Protein AF-A0A2E6AW61-F1 (afdb_monomer_lite)

Foldseek 3Di:
DLVVVLLVQLVVLQVVLVVLVVQLVVCVVVVNVVSVVVSVVSSVVSNCCSPPVASWDWDDDPPDIDTGNDDD

Radius of gyration: 16.45 Å; chains: 1; bounding box: 34×25×44 Å

pLDDT: mean 84.71, std 13.26, range [51.66, 98.44]

Secondary structure (DSSP, 8-state):
-HHHHHHHHHHHHHHHHHHHHHHHHHHHHTT-HHHHHHHHHHHHHHHHHHHHS---EEE--SS--EEESS--

Structure (mmCIF, N/CA/C/O backbone):
data_AF-A0A2E6AW61-F1
#
_entry.id   AF-A0A2E6AW61-F1
#
loop_
_atom_site.group_PDB
_atom_site.id
_atom_site.type_symbol
_atom_site.label_atom_id
_atom_site.label_alt_id
_atom_site.label_comp_id
_atom_site.label_asym_id
_atom_site.label_entity_id
_atom_site.label_seq_id
_atom_site.pdbx_PDB_ins_code
_atom_site.Cartn_x
_atom_site.Cartn_y
_atom_site.Cartn_z
_atom_site.occupancy
_atom_site.B_iso_or_equiv
_atom_site.auth_seq_id
_atom_site.auth_comp_id
_atom_site.auth_asym_id
_atom_site.auth_atom_id
_atom_site.pdbx_PDB_model_num
ATOM 1 N N . MET A 1 1 ? -8.302 6.605 23.486 1.00 57.38 1 MET A 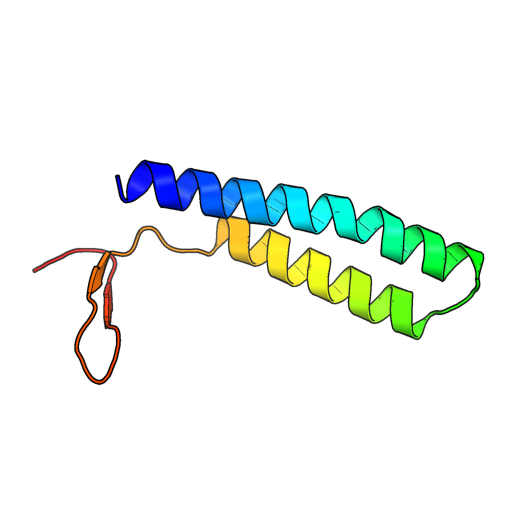N 1
ATOM 2 C CA . MET A 1 1 ? -6.983 6.089 23.045 1.00 57.38 1 MET A CA 1
ATOM 3 C C . MET A 1 1 ? -7.098 5.067 21.915 1.00 57.38 1 MET A C 1
ATOM 5 O O . MET A 1 1 ? -6.531 5.323 20.866 1.00 57.38 1 MET A O 1
ATOM 9 N N . LYS A 1 2 ? -7.892 3.991 22.054 1.00 71.62 2 LYS A N 1
ATOM 10 C CA . LYS A 1 2 ? -8.074 2.959 21.006 1.00 71.62 2 LYS A CA 1
ATOM 11 C C . LYS A 1 2 ? -8.539 3.505 19.645 1.00 71.62 2 LYS A C 1
ATOM 13 O O . LYS A 1 2 ? -7.948 3.173 18.630 1.00 71.62 2 LYS A O 1
ATOM 18 N N . LYS A 1 3 ? -9.519 4.421 19.633 1.00 76.94 3 LYS A N 1
ATOM 19 C CA . LYS A 1 3 ? -10.006 5.076 18.402 1.00 76.94 3 LYS A CA 1
ATOM 20 C C . LYS A 1 3 ? -8.923 5.903 17.699 1.00 76.94 3 LYS A C 1
ATOM 22 O O . LYS A 1 3 ? -8.726 5.745 16.509 1.00 76.94 3 LYS A O 1
ATOM 27 N N . ILE A 1 4 ? -8.189 6.735 18.442 1.00 84.62 4 ILE A N 1
ATOM 28 C CA . ILE A 1 4 ? -7.103 7.562 17.883 1.00 84.62 4 ILE A CA 1
ATOM 29 C C . ILE A 1 4 ? -5.989 6.673 17.323 1.00 84.62 4 ILE A C 1
ATOM 31 O O . ILE A 1 4 ? -5.517 6.917 16.222 1.00 84.62 4 ILE A O 1
ATOM 35 N N . PHE A 1 5 ? -5.609 5.619 18.049 1.00 85.31 5 PHE A N 1
ATOM 36 C CA . PHE A 1 5 ? -4.620 4.656 17.573 1.00 85.31 5 PHE A CA 1
ATOM 37 C C . PHE A 1 5 ? -5.063 3.961 16.279 1.00 85.31 5 PHE A C 1
ATOM 39 O O . PHE A 1 5 ? -4.283 3.904 15.337 1.00 85.31 5 PHE A O 1
ATOM 46 N N . LEU A 1 6 ? -6.308 3.477 16.206 1.00 82.88 6 LEU A N 1
ATOM 47 C CA . LEU A 1 6 ? -6.838 2.842 14.995 1.00 82.88 6 LEU A CA 1
ATOM 48 C C . LEU A 1 6 ? -6.890 3.814 13.814 1.00 82.88 6 LEU A C 1
ATOM 50 O O . LEU A 1 6 ? -6.524 3.435 12.708 1.00 82.88 6 LEU A O 1
ATOM 54 N N . GLU A 1 7 ? -7.275 5.069 14.041 1.00 86.25 7 GLU A N 1
ATOM 55 C CA . GLU A 1 7 ? -7.236 6.089 12.992 1.00 86.25 7 GLU A CA 1
ATOM 56 C C . GLU A 1 7 ? -5.801 6.357 12.519 1.00 86.25 7 GLU A C 1
ATOM 58 O O . GLU A 1 7 ? -5.549 6.357 11.316 1.00 86.25 7 GLU A O 1
ATOM 63 N N . ILE A 1 8 ? -4.838 6.490 13.437 1.00 91.12 8 ILE A N 1
ATOM 64 C CA . ILE A 1 8 ? -3.415 6.629 13.088 1.00 91.12 8 ILE A CA 1
ATOM 65 C C . ILE A 1 8 ? -2.927 5.405 12.306 1.00 91.12 8 ILE A C 1
ATOM 67 O O . ILE A 1 8 ? -2.232 5.568 11.309 1.00 91.12 8 ILE A O 1
ATOM 71 N N . LEU A 1 9 ? -3.305 4.191 12.711 1.00 90.06 9 LEU A N 1
ATOM 72 C CA . LEU A 1 9 ? -2.909 2.953 12.043 1.00 90.06 9 LEU A CA 1
ATOM 73 C C . LEU A 1 9 ? -3.468 2.875 10.616 1.00 90.06 9 LEU A C 1
ATOM 75 O O . LEU A 1 9 ? -2.723 2.582 9.683 1.00 90.06 9 LEU A O 1
ATOM 79 N N . ARG A 1 10 ? -4.755 3.189 10.427 1.00 89.69 10 ARG A N 1
ATOM 80 C CA . ARG A 1 10 ? -5.399 3.225 9.104 1.00 89.69 10 ARG A CA 1
ATOM 81 C C . ARG A 1 10 ? -4.741 4.253 8.190 1.00 89.69 10 ARG A C 1
ATOM 83 O O . ARG A 1 10 ? -4.440 3.943 7.041 1.00 89.69 10 ARG A O 1
ATOM 90 N N . TRP A 1 11 ? -4.489 5.461 8.693 1.00 93.75 11 TRP A N 1
ATOM 91 C CA . TRP A 1 11 ? -3.796 6.498 7.928 1.00 93.75 11 TRP A CA 1
ATOM 92 C C . TRP A 1 11 ? -2.348 6.119 7.623 1.00 93.75 11 TRP A C 1
ATOM 94 O O . TRP A 1 11 ? -1.913 6.295 6.489 1.00 93.75 11 TRP A O 1
ATOM 104 N N . SER A 1 12 ? -1.631 5.537 8.585 1.00 94.12 12 SER A N 1
ATOM 105 C CA . SER A 1 12 ? -0.265 5.040 8.398 1.00 94.12 12 SER A CA 1
ATOM 106 C C . SER A 1 12 ? -0.192 4.018 7.262 1.00 94.12 12 SER A C 1
ATOM 108 O O . SER A 1 12 ? 0.635 4.172 6.371 1.00 94.12 12 SER A O 1
ATOM 110 N N . LEU A 1 13 ? -1.114 3.049 7.214 1.00 92.75 13 LEU A N 1
ATOM 111 C CA . LEU A 1 13 ? -1.189 2.059 6.130 1.00 92.75 13 LEU A CA 1
ATOM 112 C C . LEU A 1 13 ? -1.438 2.697 4.758 1.00 92.75 13 LEU A C 1
ATOM 114 O O . LEU A 1 13 ? -0.832 2.293 3.772 1.00 92.75 13 LEU A O 1
ATOM 118 N N . ARG A 1 14 ? -2.281 3.735 4.684 1.00 92.25 14 ARG A N 1
ATOM 119 C CA . ARG A 1 14 ? -2.511 4.471 3.428 1.00 92.25 14 ARG A CA 1
ATOM 120 C C . ARG A 1 14 ? -1.254 5.201 2.965 1.00 92.25 14 ARG A C 1
ATOM 122 O O . ARG A 1 14 ? -0.916 5.138 1.788 1.00 92.25 14 ARG A O 1
ATOM 129 N N . PHE A 1 15 ? -0.567 5.890 3.877 1.00 94.94 15 PHE A N 1
ATOM 130 C CA . PHE A 1 15 ? 0.671 6.598 3.549 1.00 94.94 15 PHE A CA 1
ATOM 131 C C . PHE A 1 15 ? 1.806 5.635 3.192 1.00 94.94 15 PHE A C 1
ATOM 133 O O . PHE A 1 15 ? 2.555 5.914 2.262 1.00 94.94 15 PHE A O 1
ATOM 140 N N . HIS A 1 16 ? 1.898 4.489 3.867 1.00 93.25 16 HIS A N 1
ATOM 141 C CA . HIS A 1 16 ? 2.873 3.452 3.542 1.00 93.25 16 HIS A CA 1
ATOM 142 C C . HIS A 1 16 ? 2.665 2.916 2.120 1.00 93.25 16 HIS A C 1
ATOM 144 O O . HIS A 1 16 ? 3.606 2.923 1.324 1.00 93.25 16 HIS A O 1
ATOM 150 N N . GLY A 1 17 ? 1.416 2.607 1.754 1.00 90.06 17 GLY A N 1
ATOM 151 C CA . GLY A 1 17 ? 1.075 2.201 0.390 1.00 90.06 17 GLY A CA 1
ATOM 152 C C . GLY A 1 17 ? 1.465 3.246 -0.655 1.00 90.06 17 GLY A C 1
ATOM 153 O O . GLY A 1 17 ? 1.981 2.901 -1.716 1.00 90.06 17 GLY A O 1
ATOM 154 N N . LEU A 1 18 ? 1.316 4.541 -0.350 1.00 91.62 18 LEU A N 1
ATOM 155 C CA . LEU A 1 18 ? 1.795 5.606 -1.237 1.00 91.62 18 LEU A CA 1
ATOM 156 C C . LEU A 1 18 ? 3.324 5.608 -1.386 1.00 91.62 18 LEU A C 1
ATOM 158 O O . LEU A 1 18 ? 3.822 5.874 -2.478 1.00 91.62 18 LEU A O 1
ATOM 162 N N . PHE A 1 19 ? 4.087 5.286 -0.339 1.00 90.62 19 PHE A N 1
ATOM 163 C CA . PHE A 1 19 ? 5.548 5.213 -0.434 1.00 90.62 19 PHE A CA 1
ATOM 164 C C . PHE A 1 19 ? 6.033 4.033 -1.283 1.00 90.62 19 PHE A C 1
ATOM 166 O O . PHE A 1 19 ? 7.039 4.164 -1.986 1.00 90.62 19 PHE A O 1
ATOM 173 N N . HIS A 1 20 ? 5.285 2.929 -1.336 1.00 92.62 20 HIS A N 1
ATOM 174 C CA . HIS A 1 20 ? 5.587 1.832 -2.258 1.00 92.62 20 HIS A CA 1
ATOM 175 C C . HIS A 1 20 ? 5.423 2.194 -3.740 1.00 92.62 20 HIS A C 1
ATOM 177 O O . HIS A 1 20 ? 6.032 1.534 -4.584 1.00 92.62 20 HIS A O 1
ATOM 183 N N . ILE A 1 21 ? 4.712 3.275 -4.082 1.00 94.38 21 ILE A N 1
ATOM 184 C CA . ILE A 1 21 ? 4.620 3.755 -5.472 1.00 94.38 21 ILE A CA 1
ATOM 185 C C . ILE A 1 21 ? 6.008 4.112 -6.018 1.00 94.38 21 ILE A C 1
ATOM 187 O O . ILE A 1 21 ? 6.298 3.819 -7.176 1.00 94.38 21 ILE A O 1
ATOM 191 N N . GLY A 1 22 ? 6.893 4.682 -5.191 1.00 94.50 22 GLY A N 1
ATOM 192 C CA . GLY A 1 22 ? 8.269 4.985 -5.597 1.00 94.50 22 GLY A CA 1
ATOM 193 C C . GLY A 1 22 ? 9.068 3.729 -5.954 1.00 94.50 22 GLY A C 1
ATOM 194 O O . GLY A 1 22 ? 9.802 3.726 -6.942 1.00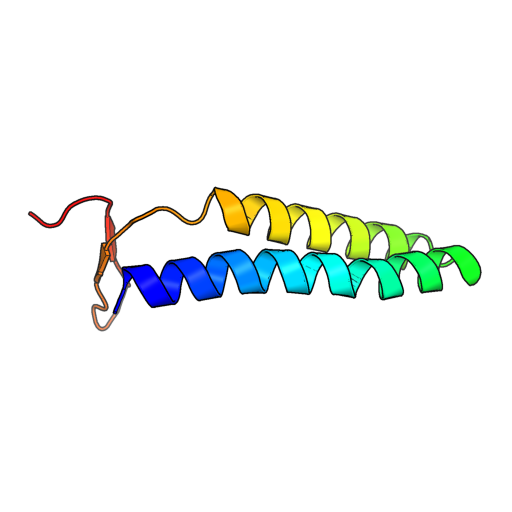 94.50 22 GLY A O 1
ATOM 195 N N . HIS A 1 23 ? 8.871 2.642 -5.203 1.00 92.62 23 HIS A N 1
ATOM 196 C CA . HIS A 1 23 ? 9.489 1.346 -5.489 1.00 92.62 23 HIS A CA 1
ATOM 197 C C . HIS A 1 23 ? 8.959 0.741 -6.789 1.00 92.62 23 HIS A C 1
ATOM 199 O O . HIS A 1 23 ? 9.751 0.387 -7.657 1.00 92.62 23 HIS A O 1
ATOM 205 N N . VAL A 1 24 ? 7.635 0.719 -6.970 1.00 96.69 24 VAL A N 1
ATOM 206 C CA . VAL A 1 24 ? 7.010 0.227 -8.207 1.00 96.69 24 VAL A CA 1
ATOM 207 C C . VAL A 1 24 ? 7.473 1.042 -9.416 1.00 96.69 24 VAL A C 1
ATOM 209 O O . VAL A 1 24 ? 7.822 0.469 -10.444 1.00 96.69 24 VAL A O 1
ATOM 212 N N . TYR A 1 25 ? 7.533 2.370 -9.297 1.00 97.62 25 TYR A N 1
ATOM 213 C CA . TYR A 1 25 ? 8.038 3.240 -10.358 1.00 97.62 25 TYR A CA 1
ATOM 214 C C . TYR A 1 25 ? 9.502 2.935 -10.695 1.00 97.62 25 TYR A C 1
ATOM 216 O O . TYR A 1 25 ? 9.839 2.763 -11.864 1.00 97.62 25 TYR A O 1
ATOM 224 N N . SER A 1 26 ? 10.361 2.815 -9.679 1.00 97.12 26 SER A N 1
ATOM 225 C CA . SER A 1 26 ? 11.767 2.447 -9.864 1.00 97.12 26 SER A CA 1
ATOM 226 C C . SER A 1 26 ? 11.906 1.107 -10.592 1.00 97.12 26 SER A C 1
ATOM 228 O O . SER A 1 26 ? 12.672 1.013 -11.549 1.00 97.12 26 SER A O 1
ATOM 230 N N . ASP A 1 27 ? 11.133 0.095 -10.191 1.00 97.94 27 ASP A N 1
ATOM 231 C CA . ASP A 1 27 ? 11.141 -1.236 -10.804 1.00 97.94 27 ASP A CA 1
ATOM 232 C C . ASP A 1 27 ? 10.647 -1.228 -12.258 1.00 97.94 27 ASP A C 1
ATOM 234 O O . ASP A 1 27 ? 11.212 -1.936 -13.092 1.00 97.94 27 ASP A O 1
ATOM 238 N N . ILE A 1 28 ? 9.655 -0.392 -12.593 1.00 98.38 28 ILE A N 1
ATOM 239 C CA . ILE A 1 28 ? 9.218 -0.183 -13.984 1.00 98.38 28 ILE A CA 1
ATOM 240 C C . ILE A 1 28 ? 10.374 0.368 -14.827 1.00 98.38 28 ILE A C 1
ATOM 242 O O . ILE A 1 28 ? 10.631 -0.143 -15.916 1.00 98.38 28 ILE A O 1
ATOM 246 N N . ILE A 1 29 ? 11.090 1.383 -14.330 1.00 98.44 29 ILE A N 1
ATOM 247 C CA . ILE A 1 29 ? 12.185 2.035 -15.068 1.00 98.44 29 ILE A CA 1
ATOM 248 C C . ILE A 1 29 ? 13.344 1.070 -15.343 1.00 98.44 29 ILE A C 1
ATOM 250 O O . ILE A 1 29 ? 13.928 1.115 -16.425 1.00 98.44 29 ILE A O 1
ATOM 254 N N . VAL A 1 30 ? 13.668 0.180 -14.399 1.00 98.06 30 VAL A N 1
ATOM 255 C CA . VAL A 1 30 ? 14.749 -0.810 -14.569 1.00 98.06 30 VAL A CA 1
ATOM 256 C C . VAL A 1 30 ? 14.280 -2.143 -15.171 1.00 98.06 30 VAL A C 1
ATOM 258 O O . VAL A 1 30 ? 15.088 -3.056 -15.331 1.00 98.06 30 VAL A O 1
ATOM 261 N N . GLY A 1 31 ? 12.994 -2.280 -15.517 1.00 97.88 31 GLY A N 1
ATOM 262 C CA . GLY A 1 31 ? 12.425 -3.490 -16.125 1.00 97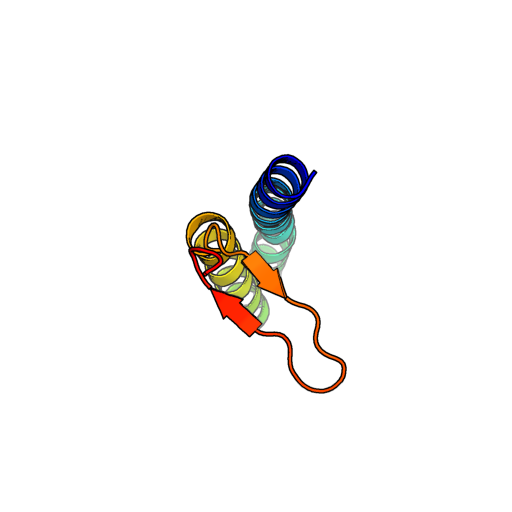.88 31 GLY A CA 1
ATOM 263 C C . GLY A 1 31 ? 12.279 -4.690 -15.175 1.00 97.88 31 GLY A C 1
ATOM 264 O O . GLY A 1 31 ? 12.162 -5.829 -15.632 1.00 97.88 31 GLY A O 1
ATOM 265 N N . ASN A 1 32 ? 12.283 -4.466 -13.860 1.00 98.19 32 ASN A N 1
ATOM 266 C CA . ASN A 1 32 ? 12.149 -5.508 -12.841 1.00 98.19 32 ASN A CA 1
ATOM 267 C C . ASN A 1 32 ? 10.674 -5.868 -12.580 1.00 98.19 32 ASN A C 1
ATOM 269 O O . ASN A 1 32 ? 10.070 -5.464 -11.586 1.00 98.19 32 ASN A O 1
ATOM 273 N N . TRP A 1 33 ? 10.079 -6.676 -13.457 1.00 96.94 33 TRP A N 1
ATOM 274 C CA . TRP A 1 33 ? 8.653 -7.024 -13.376 1.00 96.94 33 TRP A CA 1
ATOM 275 C C . TRP A 1 33 ? 8.246 -7.826 -12.132 1.00 96.94 33 TRP A C 1
ATOM 277 O O . TRP A 1 33 ? 7.104 -7.719 -11.686 1.00 96.94 33 TRP A O 1
ATOM 287 N N . ILE A 1 34 ? 9.166 -8.595 -11.538 1.00 97.69 34 ILE A N 1
ATOM 288 C CA . ILE A 1 34 ? 8.908 -9.283 -10.262 1.00 97.69 34 ILE A CA 1
ATOM 289 C C . ILE A 1 34 ? 8.733 -8.247 -9.145 1.00 97.69 34 ILE A C 1
ATOM 291 O O . ILE A 1 34 ? 7.783 -8.342 -8.368 1.00 97.69 34 ILE A O 1
ATOM 295 N N . GLY A 1 35 ? 9.601 -7.231 -9.106 1.00 96.88 35 GLY A N 1
ATOM 296 C CA . GLY A 1 35 ? 9.494 -6.111 -8.171 1.00 96.88 35 GLY A CA 1
ATOM 297 C C . GLY A 1 35 ? 8.192 -5.327 -8.339 1.00 96.88 35 GLY A C 1
ATOM 298 O O . GLY A 1 35 ? 7.467 -5.133 -7.364 1.00 96.88 35 GLY A O 1
ATOM 299 N N . VAL A 1 36 ? 7.808 -5.017 -9.586 1.00 97.88 36 VAL A N 1
ATOM 300 C CA . VAL A 1 36 ? 6.505 -4.397 -9.905 1.00 97.88 36 VAL A CA 1
ATOM 301 C C . VAL A 1 36 ? 5.343 -5.215 -9.338 1.00 97.88 36 VAL A C 1
ATOM 303 O O . VAL A 1 36 ? 4.438 -4.650 -8.719 1.00 97.88 36 VAL A O 1
ATOM 306 N N . GLY A 1 37 ? 5.368 -6.539 -9.516 1.00 97.62 37 GLY A N 1
ATOM 307 C CA . GLY A 1 37 ? 4.329 -7.435 -9.009 1.00 97.62 37 GLY A CA 1
ATOM 308 C C . GLY A 1 37 ? 4.245 -7.440 -7.482 1.00 97.62 37 GLY A C 1
ATOM 309 O O . GLY A 1 37 ? 3.161 -7.261 -6.927 1.00 97.62 37 GLY A O 1
ATOM 310 N N . ILE A 1 38 ? 5.383 -7.588 -6.798 1.00 96.00 38 ILE A N 1
ATOM 311 C CA . ILE A 1 38 ? 5.447 -7.598 -5.329 1.00 96.00 38 ILE A CA 1
ATOM 312 C C . ILE A 1 38 ? 5.011 -6.245 -4.759 1.00 96.00 38 ILE A C 1
ATOM 314 O O . ILE A 1 38 ? 4.166 -6.207 -3.866 1.00 96.00 38 ILE A O 1
ATOM 318 N N . GLY A 1 39 ? 5.531 -5.137 -5.289 1.00 96.19 39 GLY A N 1
ATOM 319 C CA . GLY A 1 39 ? 5.171 -3.795 -4.834 1.00 96.19 39 GLY A CA 1
ATOM 320 C C . GLY A 1 39 ? 3.680 -3.507 -5.014 1.00 96.19 39 GLY A C 1
ATOM 321 O O . GLY A 1 39 ? 3.024 -3.046 -4.083 1.00 96.19 39 GLY A O 1
ATOM 322 N N . SER A 1 40 ? 3.106 -3.871 -6.164 1.00 95.25 40 SER A N 1
ATOM 323 C CA . SER A 1 40 ? 1.666 -3.710 -6.422 1.00 95.25 40 SER A CA 1
ATOM 324 C C . SER A 1 40 ? 0.801 -4.573 -5.493 1.00 95.25 40 SER A C 1
ATOM 326 O O . SER A 1 40 ? -0.253 -4.129 -5.024 1.00 95.25 40 SER A O 1
ATOM 328 N N . TYR A 1 41 ? 1.245 -5.797 -5.194 1.00 96.12 41 TYR A N 1
ATOM 329 C CA . TYR A 1 41 ? 0.575 -6.674 -4.235 1.00 96.12 41 TYR A CA 1
ATOM 330 C C . TYR A 1 41 ? 0.582 -6.078 -2.822 1.00 96.12 41 TYR A C 1
ATOM 332 O O . TYR A 1 41 ? -0.470 -6.021 -2.186 1.00 96.12 41 TYR A O 1
ATOM 340 N N . ILE A 1 42 ? 1.727 -5.571 -2.353 1.00 95.31 42 ILE A N 1
ATOM 341 C CA . ILE A 1 42 ? 1.842 -4.954 -1.023 1.00 95.31 42 ILE A CA 1
ATOM 342 C C . ILE A 1 42 ? 0.931 -3.729 -0.912 1.00 95.31 42 ILE A C 1
ATOM 344 O O . ILE A 1 42 ? 0.125 -3.668 0.014 1.00 95.31 42 ILE A O 1
ATOM 348 N N . ILE A 1 43 ? 0.963 -2.820 -1.895 1.00 95.75 43 ILE A N 1
ATOM 349 C CA . ILE A 1 43 ? 0.066 -1.651 -1.934 1.00 95.75 43 ILE A CA 1
ATOM 350 C C . ILE A 1 43 ? -1.400 -2.085 -1.809 1.00 95.75 43 ILE A C 1
ATOM 352 O O . ILE A 1 43 ? -2.174 -1.485 -1.061 1.00 95.75 43 ILE A O 1
ATOM 356 N N . SER A 1 44 ? -1.786 -3.151 -2.515 1.00 94.31 44 SER A N 1
ATOM 357 C CA . SER A 1 44 ? -3.149 -3.687 -2.461 1.00 94.31 44 SER A CA 1
ATOM 358 C C 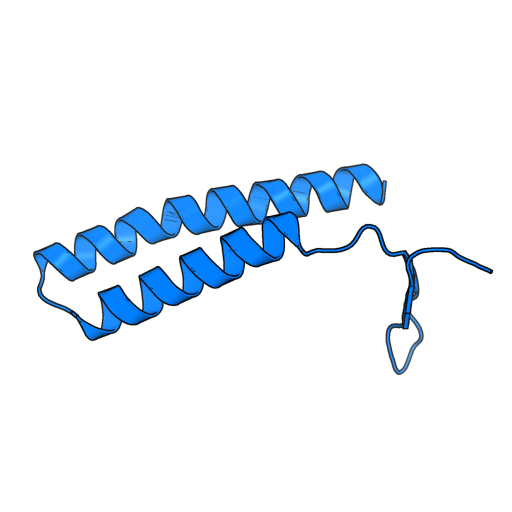. SER A 1 44 ? -3.504 -4.191 -1.060 1.00 94.31 44 SER A C 1
ATOM 360 O O . SER A 1 44 ? -4.561 -3.840 -0.534 1.00 94.31 44 SER A O 1
ATOM 362 N N . VAL A 1 45 ? -2.620 -4.968 -0.426 1.00 93.56 45 VAL A N 1
ATOM 363 C CA . VAL A 1 45 ? -2.814 -5.476 0.942 1.00 93.56 45 VAL A CA 1
ATOM 364 C C . VAL A 1 45 ? -2.945 -4.331 1.945 1.00 93.56 45 VAL A C 1
ATOM 366 O O . VAL A 1 45 ? -3.820 -4.376 2.809 1.00 93.56 45 VAL A O 1
ATOM 369 N N . GLU A 1 46 ? -2.126 -3.290 1.834 1.00 93.31 46 GLU A N 1
ATOM 370 C CA . GLU A 1 46 ? -2.127 -2.156 2.762 1.00 93.31 46 GLU A CA 1
ATOM 371 C C . GLU A 1 46 ? -3.367 -1.285 2.623 1.00 93.31 46 GLU A C 1
ATOM 373 O O . GLU A 1 46 ? -3.992 -0.929 3.626 1.00 93.31 46 GLU A O 1
ATOM 378 N N . LEU A 1 47 ? -3.776 -0.995 1.385 1.00 91.00 47 LEU A N 1
ATOM 379 C CA . LEU A 1 47 ? -5.011 -0.268 1.121 1.00 91.00 47 LEU A CA 1
ATOM 380 C C . LEU A 1 47 ? -6.211 -1.042 1.657 1.00 91.00 47 LEU A C 1
ATOM 382 O O . LEU A 1 47 ? -6.989 -0.476 2.425 1.00 91.00 47 LEU A O 1
ATOM 386 N N . LEU A 1 48 ? -6.327 -2.333 1.328 1.00 89.81 48 LEU A N 1
ATOM 387 C CA . LEU A 1 48 ? -7.402 -3.192 1.827 1.00 89.81 48 LEU A CA 1
ATOM 388 C C . LEU A 1 48 ? -7.404 -3.240 3.357 1.00 89.81 48 LEU A C 1
ATOM 390 O O . LEU A 1 48 ? -8.437 -2.993 3.974 1.00 89.81 48 LEU A O 1
ATOM 394 N N . SER A 1 49 ? -6.246 -3.451 3.983 1.00 89.44 49 SER A N 1
ATOM 395 C CA . SER A 1 49 ? -6.115 -3.462 5.445 1.00 89.44 49 SER A CA 1
ATOM 396 C C . SER A 1 49 ? -6.522 -2.122 6.065 1.00 89.44 49 SER A C 1
ATOM 398 O O . SER A 1 49 ? -7.183 -2.100 7.098 1.00 89.44 49 SER A O 1
ATOM 400 N N . SER A 1 50 ? -6.229 -0.991 5.417 1.00 88.12 50 SER A N 1
ATOM 401 C CA . SER A 1 50 ? -6.620 0.331 5.924 1.00 88.12 50 SER A CA 1
ATOM 402 C C . SER A 1 50 ? -8.140 0.535 6.028 1.00 88.12 50 SER A C 1
ATOM 404 O O . SER A 1 50 ? -8.592 1.356 6.828 1.00 88.12 50 SER A O 1
ATOM 406 N N . PHE A 1 51 ? -8.932 -0.202 5.241 1.00 81.25 51 PHE A N 1
ATOM 407 C CA . PHE A 1 51 ? -10.397 -0.181 5.303 1.00 81.25 51 PHE A CA 1
ATOM 408 C C . PHE A 1 51 ? -10.961 -1.330 6.136 1.00 81.25 51 PHE A C 1
ATOM 410 O O . PHE A 1 51 ? -11.953 -1.147 6.837 1.00 81.25 51 PHE A O 1
ATOM 417 N N . LEU A 1 52 ? -10.329 -2.501 6.053 1.00 80.75 52 LEU A N 1
ATOM 418 C CA . LEU A 1 52 ? -10.831 -3.746 6.622 1.00 80.75 52 LEU A CA 1
ATOM 419 C C . LEU A 1 52 ? -10.392 -3.980 8.066 1.00 80.75 52 LEU A C 1
ATOM 421 O O . LEU A 1 52 ? -10.974 -4.852 8.702 1.00 80.75 52 LEU A O 1
ATOM 425 N N . ILE A 1 53 ? -9.416 -3.228 8.604 1.00 79.94 53 ILE A N 1
ATOM 426 C CA . ILE A 1 53 ? -9.099 -3.279 10.040 1.00 79.94 53 ILE A CA 1
ATOM 427 C C . ILE A 1 53 ? -10.375 -2.926 10.808 1.00 79.94 53 ILE A C 1
ATOM 429 O O . ILE A 1 53 ? -10.835 -1.775 10.742 1.00 79.94 53 ILE A O 1
ATOM 433 N N . PRO A 1 54 ? -10.961 -3.895 11.525 1.00 68.12 54 PRO A N 1
ATOM 434 C CA . PRO A 1 54 ? -12.282 -3.722 12.085 1.00 68.12 54 PRO A CA 1
ATOM 435 C C . PRO A 1 54 ? -12.197 -2.877 13.365 1.00 68.12 54 PRO A C 1
ATOM 437 O O . PRO A 1 54 ? -11.130 -2.713 13.962 1.00 68.12 54 PRO A O 1
ATOM 440 N N . ASN A 1 55 ? -13.319 -2.296 13.795 1.00 62.44 55 ASN A N 1
ATOM 441 C CA . ASN A 1 55 ? -13.401 -1.470 15.012 1.00 62.44 55 ASN A CA 1
ATOM 442 C C . ASN A 1 55 ? -13.373 -2.316 16.300 1.00 62.44 55 ASN A C 1
ATOM 444 O O . ASN A 1 55 ? -14.009 -1.970 17.294 1.00 62.44 55 ASN A O 1
ATOM 448 N N . GLU A 1 56 ? -12.673 -3.445 16.286 1.00 63.03 56 GLU A N 1
ATOM 449 C CA . GLU A 1 56 ? -12.815 -4.454 17.320 1.00 63.03 56 GLU A CA 1
ATOM 450 C C . GLU A 1 56 ? -11.959 -4.183 18.553 1.00 63.03 56 GLU A C 1
ATOM 452 O O . GLU A 1 56 ? -10.873 -3.584 18.544 1.00 63.03 56 GLU A O 1
ATOM 457 N N . HIS A 1 57 ? -12.475 -4.680 19.667 1.00 62.78 57 HIS A N 1
ATOM 458 C CA . HIS A 1 57 ? -11.787 -4.693 20.919 1.00 62.78 57 HIS A CA 1
ATOM 459 C C . HIS A 1 57 ? -10.793 -5.855 20.962 1.00 62.78 57 HIS A C 1
ATOM 461 O O . HIS A 1 57 ? -11.156 -7.000 21.167 1.00 62.78 57 HIS A O 1
ATOM 467 N N . VAL A 1 58 ? -9.508 -5.541 20.803 1.00 63.41 58 VAL A N 1
ATOM 468 C CA . VAL A 1 58 ? -8.421 -6.494 21.066 1.00 63.41 58 VAL A CA 1
ATOM 469 C C . VAL A 1 58 ? -8.266 -6.702 22.580 1.00 63.41 58 VAL A C 1
ATOM 471 O O . VAL A 1 58 ? -7.945 -5.741 23.288 1.00 63.41 58 VAL A O 1
ATOM 474 N N . HIS A 1 59 ? -8.503 -7.921 23.067 1.00 67.44 59 HIS A N 1
ATOM 475 C CA . HIS A 1 59 ? -8.226 -8.368 24.432 1.00 67.44 59 HIS A CA 1
ATOM 476 C C . HIS A 1 59 ? -6.933 -9.184 24.442 1.00 67.44 59 HIS A C 1
ATOM 478 O O . HIS A 1 59 ? -6.848 -10.288 23.899 1.00 67.44 59 HIS A O 1
ATOM 484 N N . PHE A 1 60 ? -5.903 -8.630 25.075 1.00 61.75 60 PHE A N 1
ATOM 485 C CA . PHE A 1 60 ? -4.625 -9.308 25.238 1.00 61.75 60 PHE A CA 1
ATOM 486 C C . PHE A 1 60 ? -4.730 -10.334 26.370 1.00 61.75 60 PHE A C 1
ATOM 488 O O . PHE A 1 60 ? -4.595 -9.988 27.541 1.00 61.75 60 PHE A O 1
ATOM 495 N N . LYS A 1 61 ? -4.982 -11.601 26.021 1.00 72.38 61 LYS A N 1
ATOM 496 C CA . LYS A 1 61 ? -4.754 -12.735 26.928 1.00 72.38 61 LYS A CA 1
ATOM 497 C C . LYS A 1 61 ? -3.357 -13.301 26.687 1.00 72.38 61 LYS A C 1
ATOM 499 O O . LYS A 1 61 ? -2.837 -13.241 25.576 1.00 72.38 61 LYS A O 1
ATOM 504 N N . THR A 1 62 ? -2.774 -13.889 27.727 1.00 74.75 62 THR A N 1
ATOM 505 C CA . THR A 1 62 ? -1.373 -14.342 27.780 1.00 74.75 62 THR A CA 1
ATOM 506 C C . THR A 1 62 ? -0.983 -15.324 26.670 1.00 74.75 62 THR A C 1
ATOM 508 O O . THR A 1 62 ? 0.176 -15.361 26.278 1.00 74.75 62 THR A O 1
ATOM 511 N N . PHE A 1 63 ? -1.934 -16.106 26.148 1.00 70.69 63 PHE A N 1
ATOM 512 C CA . PHE A 1 63 ? -1.665 -17.166 25.165 1.00 70.69 63 PHE A CA 1
ATOM 513 C C . PHE A 1 63 ? -2.294 -16.930 23.787 1.00 70.69 63 PHE A C 1
ATOM 515 O O . PHE A 1 63 ? -1.803 -17.458 22.794 1.00 70.69 63 PHE A O 1
ATOM 522 N N . LYS A 1 64 ? -3.384 -16.159 23.705 1.00 51.66 64 LYS A N 1
ATOM 523 C CA . LYS A 1 64 ? -4.065 -15.854 22.443 1.00 51.66 64 LYS A CA 1
ATOM 524 C C . LYS A 1 64 ? -4.831 -14.551 22.575 1.00 51.66 64 LYS A C 1
ATOM 526 O O . LYS A 1 64 ? -5.636 -14.387 23.486 1.00 51.66 64 LYS A O 1
ATOM 531 N N . THR A 1 65 ? -4.592 -13.634 21.656 1.00 69.56 65 THR A N 1
ATOM 532 C CA . THR A 1 65 ? -5.333 -12.381 21.588 1.00 69.56 65 THR A CA 1
ATOM 533 C C . THR A 1 65 ? -6.730 -12.645 21.024 1.00 69.56 65 THR A C 1
ATOM 535 O O . THR A 1 65 ? -6.863 -13.278 19.978 1.00 69.56 65 THR A O 1
ATOM 538 N N . GLU A 1 66 ? -7.766 -12.190 21.724 1.00 71.12 66 GLU A N 1
ATOM 539 C CA . GLU A 1 66 ? -9.152 -12.229 21.243 1.00 71.12 66 GLU A CA 1
ATOM 540 C C . GLU A 1 66 ? -9.513 -10.884 20.613 1.00 71.12 66 GLU A C 1
ATOM 542 O O . GLU A 1 66 ? -9.069 -9.833 21.080 1.00 71.12 66 GLU A O 1
ATOM 547 N N . VAL A 1 67 ? -10.285 -10.921 19.530 1.00 61.44 67 VAL A N 1
ATOM 548 C CA . VAL A 1 67 ? -10.708 -9.741 18.772 1.00 61.44 67 VAL A CA 1
ATOM 549 C C . VAL A 1 67 ? -12.218 -9.863 18.557 1.00 61.44 67 VAL A C 1
ATOM 551 O O . VAL A 1 67 ? -12.682 -10.924 18.1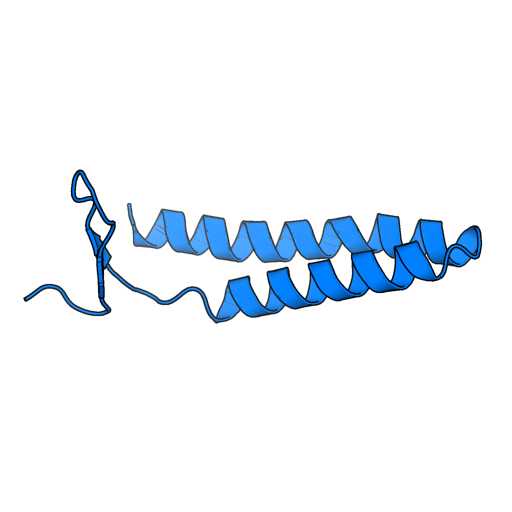45 1.00 61.44 67 VAL A O 1
ATOM 554 N N . HIS A 1 68 ? -12.980 -8.849 18.974 1.00 68.25 68 HIS A N 1
ATOM 555 C CA . HIS A 1 68 ? -14.446 -8.849 18.911 1.00 68.25 68 HIS A CA 1
ATOM 556 C C . HIS A 1 68 ? -15.019 -7.426 18.831 1.00 68.25 68 HIS A C 1
ATOM 558 O O . HIS A 1 68 ? -14.519 -6.501 19.471 1.00 68.25 68 HIS A O 1
ATOM 564 N N . GLU A 1 69 ? -16.079 -7.230 18.048 1.00 67.88 69 GLU A N 1
ATOM 565 C CA . GLU A 1 69 ? -16.663 -5.908 17.763 1.00 67.88 69 GLU A CA 1
ATOM 566 C C . GLU A 1 69 ? -17.336 -5.232 18.971 1.00 67.88 69 GLU A C 1
ATOM 568 O O . GLU A 1 69 ? -17.371 -4.003 19.059 1.00 67.88 69 GLU A O 1
ATOM 573 N N . LYS A 1 70 ? -17.813 -6.013 19.946 1.00 66.56 70 LYS A N 1
ATOM 574 C CA . LYS A 1 70 ? -18.365 -5.526 21.219 1.00 66.56 70 LYS A CA 1
ATOM 575 C C . LYS A 1 70 ? -17.764 -6.311 22.383 1.00 66.56 70 LYS A C 1
ATOM 577 O O . LYS A 1 70 ? -17.458 -7.492 22.245 1.00 66.56 70 LYS A O 1
ATO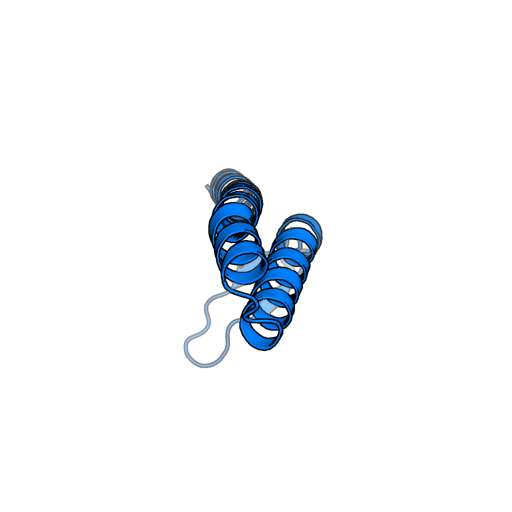M 582 N N . CYS A 1 71 ? -17.546 -5.642 23.513 1.00 64.88 71 CYS A N 1
ATOM 583 C CA . CYS A 1 71 ? -17.314 -6.333 24.780 1.00 64.88 71 CYS A CA 1
ATOM 584 C C . CYS A 1 71 ? -18.672 -6.820 25.298 1.00 64.88 71 CYS A C 1
ATOM 586 O O . CYS A 1 71 ? -19.620 -6.031 25.276 1.00 64.88 71 CYS A O 1
ATOM 588 N N . ASP A 1 72 ? -18.741 -8.072 25.744 1.00 64.06 72 ASP A N 1
ATOM 589 C CA . ASP A 1 72 ? -19.798 -8.525 26.656 1.00 64.06 72 ASP A CA 1
ATOM 590 C C . ASP A 1 72 ? -19.567 -7.950 28.063 1.00 64.06 72 ASP A C 1
ATOM 592 O O . ASP A 1 72 ? -18.380 -7.812 28.461 1.00 64.06 72 ASP A O 1
#

Sequence (72 aa):
MKKIFLEILRWSLRFHGLFHIGHVYSDIIVGNWIGVGIGSYIISVELLSSFLIPNEHVHFKTFKTEVHEKCD